Protein AF-A0ABD3JG44-F1 (afdb_monomer)

InterPro domains:
  IPR036249 Thioredoxin-like superfamily [SSF52833] (1-61)
  IPR045073 Glutathione S-transferase Omega/Tau-like [PTHR11260] (10-61)

Sequence (61 aa):
MSQLEIIVSATSLLCTRIKWALTLKGFEDAMIVEDRRKRKSELLWKSNPVHKKVPVPLDNG

pLDDT: mean 82.65, std 9.48, range [47.0, 90.5]

Solvent-accessible surface area (backbone atoms only — not comparable to full-atom values): 3822 Å² total; per-residue (Å²): 131,86,69,59,37,30,40,27,31,91,87,38,76,72,30,54,57,51,50,51,56,28,50,77,70,71,46,66,84,26,61,44,78,47,59,86,90,51,84,76,53,69,66,51,45,71,76,30,69,87,76,62,59,74,68,39,81,46,79,78,126

Mean predicted aligned error: 5.21 Å

Organism: Eucalyptus globulus (NCBI:txid34317)

Foldseek 3Di:
DWLKAWEAEPPDPVRVVVCVVCVVVVNNVRYDYDDPVDDQDPVLCVQCVPPSDDGGIDGPD

Nearest PDB structures (foldseek):
  3grx-assembly1_A  TM=7.714E-01  e=1.903E-01  Escherichia coli
  1wjk-assembly1_A  TM=6.107E-01  e=8.556E-01  Mus musculus
  8pr6-assembly1_A  TM=5.235E-01  e=5.303E-01  Corynebacterium glutamicum
  6ghb-assembly1_A  TM=6.491E-01  e=1.694E+00  Bacillus subtilis subsp. subtilis str. 168
  2kok-assembly1_A  TM=5.653E-01  e=4.410E+00  Brucella abortus

Structure (mmCIF, N/CA/C/O backbone):
data_AF-A0ABD3JG44-F1
#
_entry.id   AF-A0ABD3JG44-F1
#
loop_
_atom_site.group_PDB
_atom_site.id
_atom_site.type_symbol
_atom_site.label_atom_id
_atom_site.label_alt_id
_atom_site.label_comp_id
_atom_site.label_asym_id
_atom_site.label_entity_id
_atom_site.label_seq_id
_atom_site.pdbx_PDB_ins_code
_atom_site.Cartn_x
_atom_site.Cartn_y
_atom_site.Cartn_z
_atom_site.occupancy
_atom_site.B_iso_or_equiv
_atom_site.auth_seq_id
_atom_site.auth_comp_id
_atom_site.auth_asym_id
_atom_site.auth_atom_id
_atom_site.pdbx_PDB_model_num
ATOM 1 N N . MET A 1 1 ? -4.122 -16.960 15.112 1.00 47.00 1 MET A N 1
ATOM 2 C CA . MET A 1 1 ? -4.632 -15.618 14.763 1.00 47.00 1 MET A CA 1
ATOM 3 C C . MET A 1 1 ? -3.829 -15.159 13.561 1.00 47.00 1 MET A C 1
ATOM 5 O O . MET A 1 1 ? -2.660 -14.855 13.737 1.00 47.00 1 MET A O 1
ATOM 9 N N . SER A 1 2 ? -4.376 -15.242 12.348 1.00 54.56 2 SER A N 1
ATOM 10 C CA . SER A 1 2 ? -3.655 -14.853 11.128 1.00 54.56 2 SER A CA 1
ATOM 11 C C . SER A 1 2 ? -3.322 -13.358 11.187 1.00 54.56 2 SER A C 1
ATOM 13 O O . SER 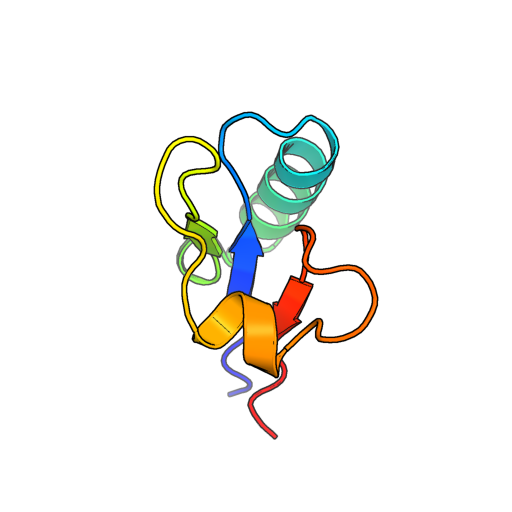A 1 2 ? -4.240 -12.535 11.181 1.00 54.56 2 SER A O 1
ATOM 15 N N . GLN A 1 3 ? -2.039 -13.002 11.287 1.00 65.69 3 GLN A N 1
ATOM 16 C CA . GLN A 1 3 ? -1.592 -11.621 11.105 1.00 65.69 3 GLN A CA 1
ATOM 17 C C . GLN A 1 3 ? -1.752 -11.278 9.625 1.00 65.69 3 GLN A C 1
ATOM 19 O O . GLN A 1 3 ? -0.940 -11.674 8.796 1.00 65.69 3 GLN A O 1
ATOM 24 N N . LEU A 1 4 ? -2.852 -10.605 9.289 1.00 76.56 4 LEU A N 1
ATOM 25 C CA . LEU A 1 4 ? -3.047 -10.049 7.960 1.00 76.56 4 LEU A CA 1
ATOM 26 C C . LEU A 1 4 ? -2.149 -8.814 7.857 1.00 76.56 4 LEU A C 1
ATOM 28 O O . LEU A 1 4 ? -2.344 -7.868 8.614 1.00 76.56 4 LEU A O 1
ATOM 32 N N . GLU A 1 5 ? -1.188 -8.812 6.940 1.00 87.31 5 GLU A N 1
ATOM 33 C CA . GLU A 1 5 ? -0.351 -7.643 6.665 1.00 87.31 5 GLU A CA 1
ATOM 34 C C . GLU A 1 5 ? -0.491 -7.264 5.191 1.00 87.31 5 GLU A C 1
ATOM 36 O O . GLU A 1 5 ? -0.502 -8.117 4.310 1.00 87.31 5 GLU A O 1
ATOM 41 N N . ILE A 1 6 ? -0.650 -5.980 4.878 1.00 88.81 6 ILE A N 1
ATOM 42 C CA . ILE A 1 6 ? -0.832 -5.512 3.501 1.00 88.81 6 ILE A CA 1
ATOM 43 C C . ILE A 1 6 ? 0.078 -4.324 3.241 1.00 88.81 6 ILE A C 1
ATOM 45 O O . ILE A 1 6 ? -0.030 -3.279 3.883 1.00 88.81 6 ILE A O 1
ATOM 49 N N . ILE A 1 7 ? 0.920 -4.454 2.219 1.00 89.62 7 ILE A N 1
ATOM 50 C CA . ILE A 1 7 ? 1.744 -3.363 1.714 1.00 89.62 7 ILE A CA 1
ATOM 51 C C . ILE A 1 7 ? 0.878 -2.439 0.857 1.00 89.62 7 ILE A C 1
ATOM 53 O O . ILE A 1 7 ? 0.349 -2.833 -0.190 1.00 89.62 7 ILE A O 1
ATOM 57 N N . VAL A 1 8 ? 0.774 -1.180 1.266 1.00 89.81 8 VAL A N 1
ATOM 58 C CA . VAL A 1 8 ? -0.034 -0.145 0.613 1.00 89.81 8 VAL A CA 1
ATOM 59 C C . VAL A 1 8 ? 0.776 1.123 0.383 1.00 89.81 8 VAL A C 1
ATOM 61 O O . VAL A 1 8 ? 1.795 1.338 1.018 1.00 89.81 8 VAL A O 1
ATOM 64 N N . SER A 1 9 ? 0.320 2.011 -0.501 1.00 87.50 9 SER A N 1
ATOM 65 C CA . SER A 1 9 ? 0.877 3.365 -0.601 1.00 87.50 9 SER A CA 1
ATOM 66 C C . SER A 1 9 ? -0.209 4.407 -0.402 1.00 87.50 9 SER A C 1
ATOM 68 O O . SER A 1 9 ? -1.264 4.334 -1.034 1.00 87.50 9 SER A O 1
ATOM 70 N N . ALA A 1 10 ? 0.080 5.420 0.419 1.00 79.69 10 ALA A N 1
ATOM 71 C CA . ALA A 1 10 ? -0.849 6.508 0.732 1.00 79.69 10 ALA A CA 1
ATOM 72 C C . ALA A 1 10 ? -1.300 7.308 -0.505 1.00 79.69 10 ALA A C 1
ATOM 74 O O . ALA A 1 10 ? -2.354 7.933 -0.492 1.00 79.69 10 ALA A O 1
ATOM 75 N N . THR A 1 11 ? -0.518 7.272 -1.588 1.00 81.69 11 THR A N 1
ATOM 76 C CA . THR A 1 11 ? -0.791 8.020 -2.828 1.00 81.69 11 THR A CA 1
ATOM 77 C C . THR A 1 11 ? -1.568 7.221 -3.882 1.00 81.69 11 THR A C 1
ATOM 79 O O . THR A 1 11 ? -1.844 7.739 -4.963 1.00 81.69 11 THR A O 1
ATOM 82 N N . SER A 1 12 ? -1.905 5.954 -3.613 1.00 83.94 12 SER A N 1
ATOM 83 C CA . SER A 1 12 ? -2.575 5.076 -4.579 1.00 83.94 12 SER A CA 1
ATOM 84 C C . SER A 1 12 ? -4.077 4.972 -4.314 1.00 83.94 12 SER A C 1
ATOM 86 O O . SER A 1 12 ? -4.491 4.511 -3.253 1.00 83.94 12 SER A O 1
ATOM 88 N N . LEU A 1 13 ? -4.894 5.290 -5.326 1.00 84.81 13 LEU A N 1
ATOM 89 C CA . LEU A 1 13 ? -6.361 5.170 -5.272 1.00 84.81 13 LEU A CA 1
ATOM 90 C C . LEU A 1 13 ? -6.838 3.733 -4.995 1.00 84.81 13 LEU A C 1
ATOM 92 O O . LEU A 1 13 ? -7.859 3.521 -4.343 1.00 84.81 13 LEU A O 1
ATOM 96 N N . LEU A 1 14 ? -6.088 2.729 -5.462 1.00 86.56 14 LEU A N 1
ATOM 97 C CA . LEU A 1 14 ? -6.391 1.320 -5.193 1.00 86.56 14 LEU A CA 1
ATOM 98 C C . LEU A 1 14 ? -6.170 0.972 -3.715 1.00 86.56 14 LEU A C 1
ATOM 100 O O . LEU A 1 14 ? -6.943 0.216 -3.135 1.00 86.56 14 LEU A O 1
ATOM 104 N N . CYS A 1 15 ? -5.144 1.558 -3.093 1.00 88.38 15 CYS A N 1
ATOM 105 C CA . CYS A 1 15 ? -4.839 1.343 -1.679 1.00 88.38 15 CYS A CA 1
ATOM 106 C C . CYS A 1 15 ? -5.887 1.987 -0.762 1.00 88.38 15 CYS A C 1
ATOM 108 O O . CYS A 1 15 ? -6.197 1.424 0.283 1.00 88.38 15 CYS A O 1
ATOM 110 N N . THR A 1 16 ? -6.500 3.104 -1.168 1.00 88.38 16 THR A N 1
ATOM 111 C CA . THR A 1 16 ? -7.600 3.735 -0.418 1.00 88.38 16 THR A CA 1
ATOM 112 C C . THR A 1 16 ? -8.802 2.801 -0.261 1.00 88.38 16 THR A C 1
ATOM 114 O O . THR A 1 16 ? -9.375 2.721 0.821 1.00 88.38 16 THR A O 1
ATOM 117 N N . ARG A 1 17 ? -9.146 2.034 -1.306 1.00 89.81 17 ARG A N 1
ATOM 118 C CA . ARG A 1 17 ? -10.232 1.038 -1.242 1.00 89.81 17 ARG A CA 1
ATOM 119 C C . ARG A 1 17 ? -9.944 -0.060 -0.222 1.00 89.81 17 ARG A C 1
ATOM 121 O O . ARG A 1 17 ? -10.827 -0.439 0.539 1.00 89.81 17 ARG A O 1
ATOM 128 N N . ILE A 1 18 ? -8.703 -0.541 -0.190 1.00 88.38 18 ILE A N 1
ATOM 129 C CA . ILE A 1 18 ? -8.268 -1.558 0.775 1.00 88.38 18 ILE A CA 1
ATOM 130 C C . ILE A 1 18 ? -8.277 -0.980 2.190 1.00 88.38 18 ILE A C 1
ATOM 132 O O . ILE A 1 18 ? -8.726 -1.654 3.110 1.00 88.38 18 ILE A O 1
ATOM 136 N N . LYS A 1 19 ? -7.868 0.285 2.360 1.00 87.88 19 LYS A N 1
ATOM 137 C CA . LYS A 1 19 ? -7.922 0.981 3.653 1.00 87.88 19 LYS A CA 1
ATOM 138 C C . LYS A 1 19 ? -9.333 1.010 4.209 1.00 87.88 19 LYS A C 1
ATOM 140 O O . LYS A 1 19 ? -9.538 0.623 5.350 1.00 87.88 19 LYS A O 1
ATOM 145 N N . TRP A 1 20 ? -10.310 1.375 3.387 1.00 89.50 20 TRP A N 1
ATOM 146 C CA . TRP A 1 20 ? -11.710 1.353 3.804 1.00 89.50 20 TRP A CA 1
ATOM 147 C C . TRP A 1 20 ? -12.191 -0.052 4.155 1.00 89.50 20 TRP A C 1
ATOM 149 O O . TRP A 1 20 ? -12.826 -0.230 5.187 1.00 89.50 20 TRP A O 1
ATOM 159 N N . ALA A 1 21 ? -11.858 -1.056 3.343 1.00 89.62 21 ALA A N 1
ATOM 160 C CA . ALA A 1 21 ? -12.246 -2.435 3.623 1.00 89.62 21 ALA A CA 1
ATOM 161 C C . ALA A 1 21 ? -11.658 -2.965 4.945 1.00 89.62 21 ALA A C 1
ATOM 163 O O . ALA A 1 21 ? -12.347 -3.687 5.661 1.00 89.62 21 ALA A O 1
ATOM 164 N N . LEU A 1 22 ? -10.412 -2.608 5.276 1.00 87.88 22 LEU A N 1
ATOM 165 C CA . LEU A 1 22 ? -9.768 -3.006 6.531 1.00 87.88 22 LEU A CA 1
ATOM 166 C C . LEU A 1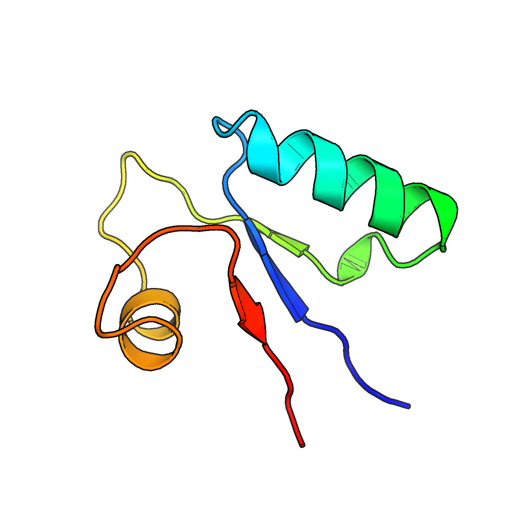 22 ? -10.331 -2.255 7.739 1.00 87.88 22 LEU A C 1
ATOM 168 O O . LEU A 1 22 ? -10.655 -2.901 8.732 1.00 87.88 22 LEU A O 1
ATOM 172 N N . THR A 1 23 ? -10.539 -0.939 7.632 1.00 87.94 23 THR A N 1
ATOM 173 C CA . THR A 1 23 ? -11.213 -0.135 8.667 1.00 87.94 23 THR A CA 1
ATOM 174 C C . THR A 1 23 ? -12.608 -0.675 8.972 1.00 87.94 23 THR A C 1
ATOM 176 O O . THR A 1 23 ? -12.944 -0.895 10.130 1.00 87.94 23 THR A O 1
ATOM 179 N N . LEU A 1 24 ? -13.402 -0.996 7.945 1.00 90.50 24 LEU A N 1
ATOM 180 C CA . LEU A 1 24 ? -14.738 -1.578 8.126 1.00 90.50 24 LEU A CA 1
ATOM 181 C C . LEU A 1 24 ? -14.714 -2.948 8.819 1.00 90.50 24 LEU A C 1
ATOM 183 O O . LEU A 1 24 ? -15.699 -3.333 9.442 1.00 90.50 24 LEU A O 1
ATOM 187 N N . LYS A 1 25 ? -13.607 -3.688 8.707 1.00 88.38 25 LYS A N 1
ATOM 188 C CA . LYS A 1 25 ? -13.417 -4.987 9.363 1.00 88.38 25 LYS A CA 1
ATOM 189 C C . LYS A 1 25 ? -12.684 -4.898 10.709 1.00 88.38 25 LYS A C 1
ATOM 191 O O . LYS A 1 25 ? -12.514 -5.932 11.344 1.00 88.38 25 LYS A O 1
ATOM 196 N N . GLY A 1 26 ? -12.250 -3.711 11.138 1.00 86.56 26 GLY A N 1
ATOM 197 C CA . GLY A 1 26 ? -11.496 -3.515 12.381 1.00 86.56 26 GLY A CA 1
ATOM 198 C C . GLY A 1 26 ? -10.021 -3.938 12.324 1.00 86.56 26 GLY A C 1
ATOM 199 O O . GLY A 1 26 ? -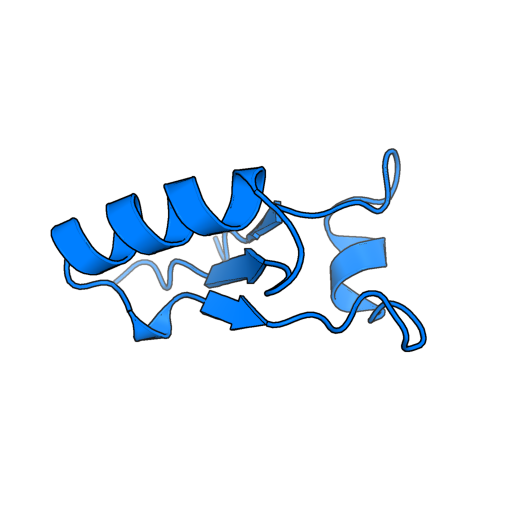9.420 -4.159 13.367 1.00 86.56 26 GLY A O 1
ATOM 200 N N . PHE A 1 27 ? -9.427 -4.057 11.131 1.00 84.12 27 PHE A N 1
ATOM 201 C CA . PHE A 1 27 ? -8.020 -4.446 10.929 1.00 84.12 27 PHE A CA 1
ATOM 202 C C . PHE A 1 27 ? -7.158 -3.255 10.490 1.00 84.12 27 PHE A C 1
ATOM 204 O O . PHE A 1 27 ? -6.489 -3.301 9.460 1.00 84.12 27 PHE A O 1
ATOM 211 N N . GLU A 1 28 ? -7.199 -2.153 11.232 1.00 76.81 28 GLU A N 1
ATOM 212 C CA . GLU A 1 28 ? -6.483 -0.927 10.843 1.00 76.81 28 GLU A CA 1
ATOM 213 C C . GLU A 1 28 ? -4.958 -1.071 10.941 1.00 76.81 28 GLU A C 1
ATOM 215 O O . GLU A 1 28 ? -4.231 -0.521 10.111 1.00 76.81 28 GLU A O 1
ATOM 220 N N . ASP A 1 29 ? -4.488 -1.897 11.876 1.00 79.94 29 ASP A N 1
ATOM 221 C CA . ASP A 1 29 ? -3.063 -2.137 12.136 1.00 79.94 29 ASP A CA 1
ATOM 222 C C . ASP A 1 29 ? -2.401 -3.077 11.116 1.00 79.94 29 ASP A C 1
ATOM 224 O O . ASP A 1 29 ? -1.183 -3.229 11.091 1.00 79.94 29 ASP A O 1
ATOM 228 N N . ALA A 1 30 ? -3.191 -3.685 10.227 1.00 85.19 30 ALA A N 1
ATOM 229 C CA . ALA A 1 30 ? -2.719 -4.604 9.194 1.00 85.19 30 ALA A CA 1
ATOM 230 C C . ALA A 1 30 ? -1.966 -3.908 8.040 1.00 85.19 30 ALA A C 1
ATOM 232 O O . ALA A 1 30 ? -1.529 -4.568 7.099 1.00 85.19 30 ALA A O 1
ATOM 233 N N . MET A 1 31 ? -1.859 -2.575 8.028 1.00 86.69 31 MET A N 1
ATOM 234 C CA . MET A 1 31 ? -1.327 -1.829 6.883 1.00 86.69 31 MET A CA 1
ATOM 235 C C . MET A 1 31 ? 0.128 -1.403 7.048 1.00 86.69 31 MET A C 1
ATOM 237 O O . MET A 1 31 ? 0.461 -0.571 7.887 1.00 86.69 31 MET A O 1
ATOM 241 N N . ILE A 1 32 ? 0.975 -1.850 6.122 1.00 87.19 32 ILE A N 1
ATOM 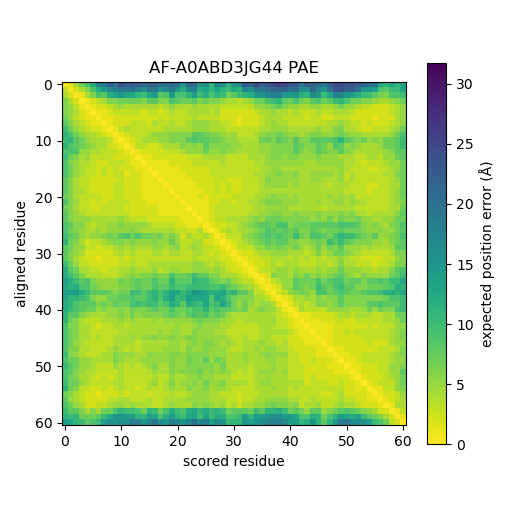242 C CA . ILE A 1 32 ? 2.355 -1.387 5.978 1.00 87.19 32 ILE A CA 1
ATOM 243 C C . ILE A 1 32 ? 2.397 -0.328 4.875 1.00 87.19 32 ILE A C 1
ATOM 245 O O . ILE A 1 32 ? 2.199 -0.622 3.693 1.00 87.19 32 ILE A O 1
ATOM 249 N N . VAL A 1 33 ? 2.640 0.929 5.251 1.00 85.81 33 VAL A N 1
ATOM 250 C CA . VAL A 1 33 ? 2.659 2.053 4.303 1.00 85.81 33 VAL A CA 1
ATOM 251 C C . VAL A 1 33 ? 4.038 2.202 3.655 1.00 85.81 33 VAL A C 1
ATOM 253 O O . VAL A 1 33 ? 4.999 2.641 4.278 1.00 85.81 33 VAL A O 1
ATOM 256 N N . GLU A 1 34 ? 4.108 1.904 2.363 1.00 83.50 34 GLU A N 1
ATOM 257 C CA . GLU A 1 34 ? 5.240 2.166 1.476 1.00 83.50 34 GLU A CA 1
ATOM 258 C C . GLU A 1 34 ? 5.164 3.572 0.863 1.00 83.50 34 GLU A C 1
ATOM 260 O O . GLU A 1 34 ? 4.167 3.987 0.245 1.00 83.50 34 GLU A O 1
ATOM 265 N N . ASP A 1 35 ? 6.282 4.289 0.954 1.00 78.25 35 ASP A N 1
ATOM 266 C CA . ASP A 1 35 ? 6.468 5.560 0.269 1.00 78.25 35 ASP A CA 1
ATOM 267 C C . ASP A 1 35 ? 6.956 5.327 -1.166 1.00 78.25 35 ASP A C 1
ATOM 269 O O . ASP A 1 35 ? 8.097 4.939 -1.412 1.00 78.25 35 ASP A O 1
ATOM 273 N N . ARG A 1 36 ? 6.091 5.624 -2.141 1.00 69.25 36 ARG A N 1
ATOM 274 C CA . ARG A 1 36 ? 6.389 5.465 -3.571 1.00 69.25 36 ARG A CA 1
ATOM 275 C C . ARG A 1 36 ? 7.536 6.367 -4.047 1.00 69.25 36 ARG A C 1
ATOM 277 O O . ARG A 1 36 ? 8.111 6.093 -5.099 1.00 69.25 36 ARG A O 1
ATOM 284 N N . ARG A 1 37 ? 7.820 7.467 -3.336 1.00 69.31 37 ARG A N 1
ATOM 285 C CA . ARG A 1 37 ? 8.882 8.427 -3.694 1.00 69.31 37 ARG A CA 1
ATOM 286 C C . ARG A 1 37 ? 10.254 8.006 -3.175 1.00 69.31 37 ARG A C 1
ATOM 288 O O . ARG A 1 37 ? 11.258 8.520 -3.660 1.00 69.31 37 ARG A O 1
ATOM 295 N N . LYS A 1 38 ? 10.304 7.085 -2.212 1.00 72.38 38 LYS A N 1
ATOM 296 C CA . LYS A 1 38 ? 11.547 6.518 -1.685 1.00 72.38 38 LYS A CA 1
ATOM 297 C C . LYS A 1 38 ? 11.913 5.240 -2.437 1.00 72.38 38 LYS A C 1
ATOM 299 O O . LYS A 1 38 ? 11.159 4.728 -3.266 1.00 72.38 38 LYS A O 1
ATOM 304 N N . ARG A 1 39 ? 13.114 4.725 -2.165 1.00 78.00 39 ARG A N 1
ATOM 305 C CA . ARG A 1 39 ? 13.527 3.405 -2.646 1.00 78.00 39 ARG A CA 1
ATOM 306 C C . ARG A 1 39 ? 12.542 2.365 -2.098 1.00 78.00 39 ARG A C 1
ATOM 308 O O . ARG A 1 39 ? 12.372 2.279 -0.888 1.00 78.00 39 ARG A O 1
ATOM 315 N N . LYS A 1 40 ? 11.915 1.601 -2.997 1.00 78.19 40 LYS A N 1
ATOM 316 C CA . LYS A 1 40 ? 11.006 0.491 -2.660 1.00 78.19 40 LYS A CA 1
ATOM 317 C C . LYS A 1 40 ? 11.680 -0.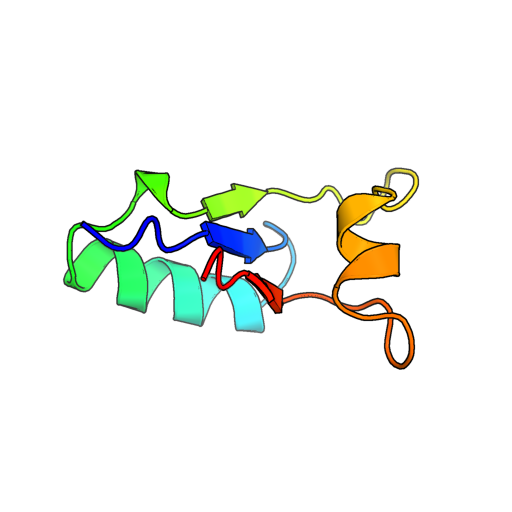475 -1.681 1.00 78.19 40 LYS A C 1
ATOM 319 O O . LYS A 1 40 ? 12.833 -0.844 -1.940 1.00 78.19 40 LYS A O 1
AT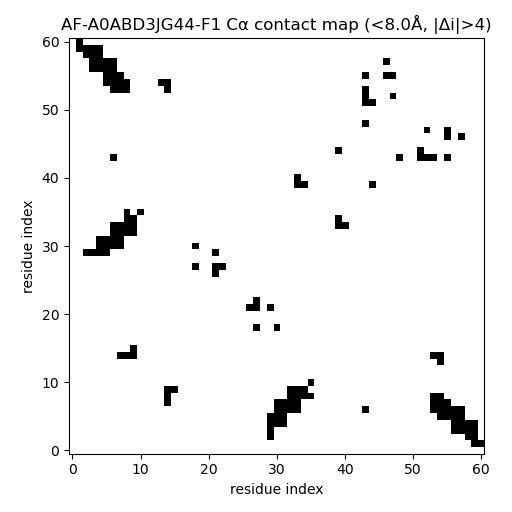OM 324 N N . SER A 1 41 ? 10.985 -0.902 -0.623 1.00 83.38 41 SER A N 1
ATOM 325 C CA . SER A 1 41 ? 11.555 -1.861 0.336 1.00 83.38 41 SER A CA 1
ATOM 326 C C . SER A 1 41 ? 11.835 -3.213 -0.301 1.00 83.38 41 SER A C 1
ATOM 328 O O . SER A 1 41 ? 11.137 -3.662 -1.213 1.00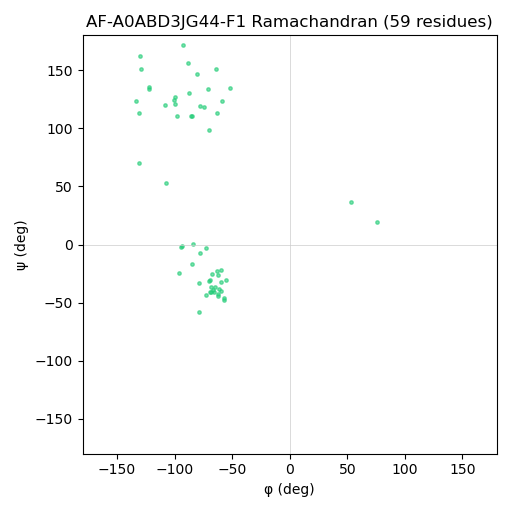 83.38 41 SER A O 1
ATOM 330 N N . GLU A 1 42 ? 12.842 -3.905 0.229 1.00 85.00 42 GLU A N 1
ATOM 331 C CA . GLU A 1 42 ? 13.154 -5.292 -0.132 1.00 85.00 42 GLU A CA 1
ATOM 332 C C . GLU A 1 42 ? 11.957 -6.230 0.054 1.00 85.00 42 GLU A C 1
ATOM 334 O O . GLU A 1 42 ? 11.797 -7.188 -0.699 1.00 85.00 42 GLU A O 1
ATOM 339 N N . LEU A 1 43 ? 11.083 -5.923 1.012 1.00 85.88 43 LEU A N 1
ATOM 340 C CA . LEU A 1 43 ? 9.872 -6.679 1.290 1.00 85.88 43 LEU A CA 1
ATOM 341 C C . LEU A 1 43 ? 8.868 -6.602 0.123 1.00 85.88 43 LEU A C 1
ATOM 343 O O . LEU A 1 43 ? 8.333 -7.633 -0.286 1.00 85.88 43 LEU A O 1
ATOM 347 N N . LEU A 1 44 ? 8.690 -5.434 -0.507 1.00 86.50 44 LEU A N 1
ATOM 348 C CA . LEU A 1 44 ? 7.885 -5.305 -1.732 1.00 86.50 44 LEU A CA 1
ATOM 349 C C . LEU A 1 44 ? 8.498 -6.074 -2.915 1.00 86.50 44 LEU A C 1
ATOM 351 O O . LEU A 1 4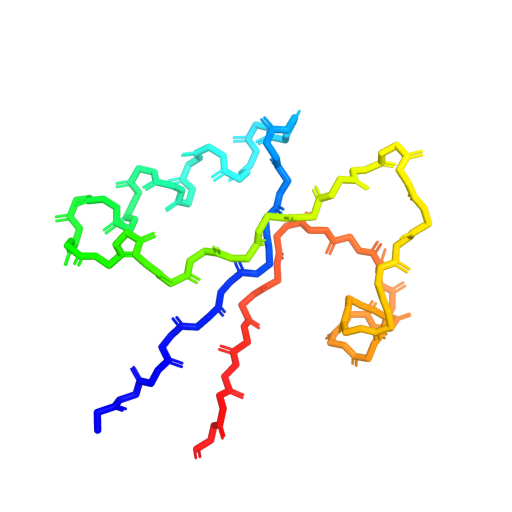4 ? 7.777 -6.651 -3.730 1.00 86.50 44 LEU A O 1
ATOM 355 N N . TRP A 1 45 ? 9.829 -6.089 -3.019 1.00 85.06 45 TRP A N 1
ATOM 356 C CA . TRP A 1 45 ? 10.529 -6.822 -4.079 1.00 85.06 45 TRP A CA 1
ATOM 357 C C . TRP A 1 45 ? 10.405 -8.336 -3.928 1.00 85.06 45 TRP A C 1
ATOM 359 O O . TRP A 1 45 ? 10.213 -9.022 -4.930 1.00 85.06 45 TRP A O 1
ATOM 369 N N . LYS A 1 46 ? 10.496 -8.846 -2.696 1.00 87.31 46 LYS A N 1
ATOM 370 C CA . LYS A 1 46 ? 10.340 -10.274 -2.393 1.00 87.31 46 LYS A CA 1
ATOM 371 C C . LYS A 1 46 ? 8.901 -10.746 -2.587 1.00 87.31 46 LYS A C 1
ATOM 373 O O . LYS A 1 46 ? 8.693 -11.823 -3.129 1.00 87.31 46 LYS A O 1
ATOM 378 N N . SER A 1 47 ? 7.925 -9.937 -2.178 1.00 87.75 47 SER A N 1
ATOM 379 C CA . SER A 1 47 ? 6.503 -10.300 -2.236 1.00 87.75 47 SER A CA 1
ATOM 380 C C . SER A 1 47 ? 5.884 -10.147 -3.630 1.00 87.75 47 SER A C 1
ATOM 382 O O . SER A 1 47 ? 5.033 -10.943 -4.013 1.00 87.75 47 SER A O 1
ATOM 384 N N . ASN A 1 48 ? 6.322 -9.167 -4.429 1.00 89.31 48 ASN A N 1
ATOM 385 C CA . ASN A 1 48 ? 5.848 -8.973 -5.801 1.00 89.31 48 ASN A CA 1
ATOM 386 C C . ASN A 1 48 ? 7.020 -8.807 -6.788 1.00 89.31 48 ASN A C 1
ATOM 388 O O . ASN A 1 48 ? 7.231 -7.712 -7.324 1.00 89.31 48 ASN A O 1
ATOM 392 N N . PRO A 1 49 ? 7.785 -9.878 -7.067 1.00 87.88 49 PRO A N 1
ATOM 393 C CA . PRO A 1 49 ? 8.974 -9.804 -7.916 1.00 87.88 49 PRO A CA 1
ATOM 394 C C . PRO A 1 49 ? 8.648 -9.501 -9.383 1.00 87.88 49 PRO A C 1
ATOM 396 O O . PRO A 1 49 ? 9.482 -8.932 -10.084 1.00 87.88 49 PRO A O 1
ATOM 399 N N . VAL A 1 50 ? 7.441 -9.832 -9.852 1.00 90.38 50 VAL A N 1
ATOM 400 C CA . VAL A 1 50 ? 7.022 -9.613 -11.246 1.00 90.38 50 VAL A CA 1
ATOM 401 C C . VAL A 1 50 ? 6.631 -8.154 -11.471 1.00 90.38 50 VAL A C 1
ATOM 403 O O . VAL A 1 50 ? 7.219 -7.469 -12.309 1.00 90.38 50 VAL A O 1
ATOM 406 N N . HIS A 1 51 ? 5.656 -7.646 -10.711 1.00 86.62 51 HIS A N 1
ATOM 407 C CA . HIS A 1 51 ? 5.090 -6.319 -10.962 1.00 86.62 51 HIS A CA 1
ATOM 408 C C . HIS A 1 51 ? 5.707 -5.224 -10.098 1.00 86.62 51 HIS A C 1
ATOM 410 O O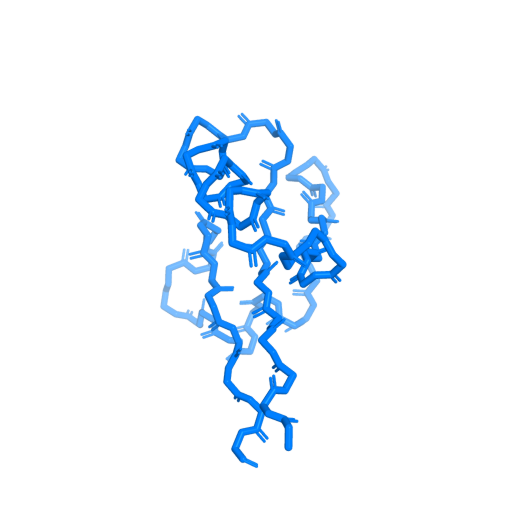 . HIS A 1 51 ? 5.684 -4.060 -10.505 1.00 86.62 51 HIS A O 1
ATOM 416 N N . LYS A 1 52 ? 6.271 -5.564 -8.931 1.00 87.56 52 LYS A N 1
ATOM 417 C CA . LYS A 1 52 ? 6.964 -4.631 -8.023 1.00 87.56 52 LYS A CA 1
ATOM 418 C C . LYS A 1 52 ? 6.090 -3.421 -7.672 1.00 87.56 52 LYS A C 1
ATOM 420 O O . LYS A 1 52 ? 6.572 -2.282 -7.633 1.00 87.56 52 LYS A O 1
ATOM 425 N N . LYS A 1 53 ? 4.783 -3.645 -7.522 1.00 86.12 53 LYS A N 1
ATOM 426 C CA . LYS A 1 53 ? 3.747 -2.625 -7.303 1.00 86.12 53 LYS A CA 1
ATOM 427 C C . LYS A 1 53 ? 2.895 -3.000 -6.100 1.00 86.12 53 LYS A C 1
ATOM 429 O O . LYS A 1 53 ? 2.693 -4.177 -5.832 1.00 86.12 53 LYS A O 1
ATOM 434 N N . VAL A 1 54 ? 2.371 -1.974 -5.440 1.00 87.94 54 VAL A N 1
ATOM 435 C CA . VAL A 1 54 ? 1.316 -2.071 -4.426 1.00 87.94 54 VAL A CA 1
ATOM 436 C C . VAL A 1 54 ? -0.067 -2.007 -5.089 1.00 87.94 54 VAL A C 1
ATOM 438 O O . VAL A 1 54 ? -0.185 -1.405 -6.165 1.00 87.94 54 VAL A O 1
ATOM 441 N N . PRO A 1 55 ? -1.127 -2.534 -4.456 1.00 89.56 55 PRO A N 1
ATOM 442 C CA . PRO A 1 55 ? -1.150 -3.203 -3.149 1.00 89.56 55 PRO A CA 1
ATOM 443 C C . PRO A 1 55 ? -0.691 -4.668 -3.197 1.00 89.56 55 PRO A C 1
ATOM 445 O O . PRO A 1 55 ? -0.937 -5.350 -4.189 1.00 89.56 55 PRO A O 1
ATOM 448 N N . VAL A 1 56 ? -0.046 -5.142 -2.125 1.00 90.25 56 VAL A N 1
ATOM 449 C CA . VAL A 1 56 ? 0.378 -6.547 -1.973 1.00 90.25 56 VAL A CA 1
ATOM 450 C C . VAL A 1 56 ? -0.068 -7.067 -0.604 1.00 90.25 56 VAL A C 1
ATOM 452 O O . VAL A 1 56 ? 0.428 -6.564 0.403 1.00 90.25 56 VAL A O 1
ATOM 455 N N . PRO A 1 57 ? -1.000 -8.031 -0.542 1.00 86.81 57 PRO A N 1
ATOM 456 C CA . PRO A 1 57 ? -1.265 -8.767 0.683 1.00 86.81 57 PRO A CA 1
ATOM 457 C C . PRO A 1 57 ? -0.097 -9.708 0.983 1.00 86.81 57 PRO A C 1
ATOM 459 O O . PRO A 1 57 ? 0.396 -10.400 0.092 1.00 86.81 57 PRO A O 1
ATOM 462 N N . LEU A 1 58 ? 0.343 -9.703 2.233 1.00 86.12 58 LEU A N 1
ATOM 463 C CA . LEU A 1 58 ? 1.294 -10.643 2.799 1.00 86.12 58 LEU A CA 1
ATOM 464 C C . LEU A 1 58 ? 0.488 -11.672 3.579 1.00 86.12 58 LEU A C 1
ATOM 466 O O . LEU A 1 58 ? -0.349 -11.323 4.413 1.00 86.12 58 LEU A O 1
ATOM 470 N N . ASP A 1 59 ? 0.734 -12.933 3.269 1.00 75.75 59 ASP A N 1
ATOM 471 C CA . ASP A 1 59 ? 0.242 -14.042 4.063 1.00 75.75 59 ASP A CA 1
ATOM 472 C C . ASP A 1 59 ? 1.450 -14.632 4.787 1.00 75.75 59 ASP A C 1
ATOM 474 O O . ASP A 1 59 ? 2.431 -15.006 4.140 1.00 75.75 59 ASP A O 1
ATOM 478 N N . ASN A 1 60 ? 1.416 -14.625 6.120 1.00 63.50 60 ASN A N 1
ATOM 479 C CA . ASN A 1 60 ? 2.538 -15.086 6.940 1.00 63.50 60 ASN A CA 1
ATOM 480 C C . ASN A 1 60 ? 2.545 -16.608 7.159 1.00 63.50 60 ASN A C 1
ATOM 482 O O . ASN A 1 60 ? 3.492 -17.087 7.777 1.00 63.50 60 ASN A O 1
ATOM 486 N N . GLY A 1 61 ? 1.576 -17.352 6.602 1.00 51.31 61 GLY A N 1
ATOM 487 C CA . GLY A 1 61 ? 1.502 -18.815 6.711 1.00 51.31 61 GLY A CA 1
ATOM 488 C C . GLY A 1 61 ? 1.122 -19.286 8.106 1.00 51.31 61 GLY A C 1
ATOM 489 O O . GLY A 1 61 ? 2.004 -19.313 8.988 1.00 51.31 61 GLY A O 1
#

Radius of gyration: 11.38 Å; Cα contacts (8 Å, |Δi|>4): 78; chains: 1; bounding box: 28×27×26 Å

Secondary structure (DSSP, 8-state):
---EEEEE-TT-HHHHHHHHHHHHHT-GGGEEE--TTSPPPHHHHHH-TTT--S-EEEE--